Protein AF-A0A0D6L3A4-F1 (afdb_monomer_lite)

InterPro domains:
  IPR019137 Nck-associated protein 1 [PF09735] (1-160)
  IPR019137 Nck-associated protein 1 [PTHR12093] (1-159)

Structure (mmCIF, N/CA/C/O backbone):
data_AF-A0A0D6L3A4-F1
#
_entry.id   AF-A0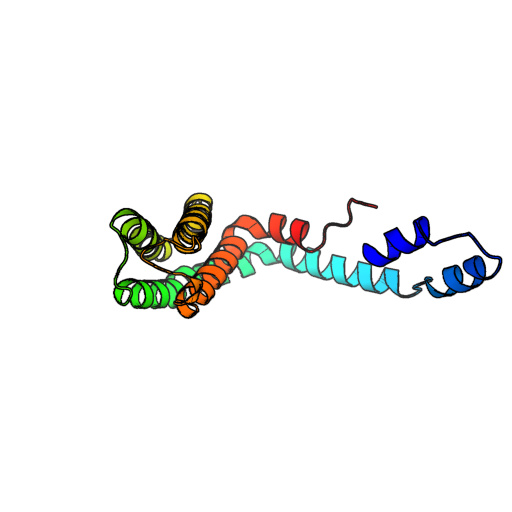A0D6L3A4-F1
#
loop_
_atom_site.group_PDB
_atom_site.id
_atom_site.type_symbol
_atom_site.label_atom_id
_atom_site.label_alt_id
_atom_site.label_comp_id
_atom_site.label_asym_id
_atom_site.label_entity_id
_atom_site.label_seq_id
_atom_site.pdbx_PDB_ins_code
_atom_site.Cartn_x
_atom_site.Cartn_y
_atom_site.Cartn_z
_atom_site.occupancy
_atom_site.B_iso_or_equiv
_atom_site.auth_seq_id
_atom_site.auth_comp_id
_atom_site.auth_asym_id
_atom_site.auth_atom_id
_atom_site.pdbx_PDB_model_num
ATOM 1 N N . VAL A 1 1 ? 15.846 6.895 -13.315 1.00 92.00 1 VAL A N 1
ATOM 2 C CA . VAL A 1 1 ? 15.317 6.933 -14.701 1.00 92.00 1 VAL A CA 1
ATOM 3 C C . VAL A 1 1 ? 14.643 8.263 -15.024 1.00 92.00 1 VAL A C 1
ATOM 5 O O . VAL A 1 1 ? 15.239 9.040 -15.751 1.00 92.00 1 VAL A O 1
ATOM 8 N N . LEU A 1 2 ? 13.479 8.583 -14.443 1.00 92.12 2 LEU A N 1
ATOM 9 C CA . LEU A 1 2 ? 12.706 9.795 -14.788 1.00 92.12 2 LEU A CA 1
ATOM 10 C C . LEU A 1 2 ? 13.501 11.104 -14.676 1.00 92.12 2 LEU A C 1
ATOM 12 O O . LEU A 1 2 ? 13.435 11.956 -15.558 1.00 92.12 2 LEU A O 1
ATOM 16 N N . TRP A 1 3 ? 14.295 11.244 -13.608 1.00 91.69 3 TRP A N 1
ATOM 17 C CA . TRP A 1 3 ? 15.191 12.388 -13.445 1.00 91.69 3 TRP A CA 1
ATOM 18 C C . TRP A 1 3 ? 16.151 12.513 -14.632 1.00 91.69 3 TRP A C 1
ATOM 20 O O . TRP A 1 3 ? 16.247 13.587 -15.209 1.00 91.69 3 TRP A O 1
ATOM 30 N N . LEU A 1 4 ? 16.807 11.423 -15.036 1.00 90.12 4 LEU A N 1
ATOM 31 C CA . LEU A 1 4 ? 17.776 11.436 -16.131 1.00 90.12 4 LEU A CA 1
ATOM 32 C C . LEU A 1 4 ? 17.117 11.856 -17.448 1.00 90.12 4 LEU A C 1
ATOM 34 O O . LEU A 1 4 ? 17.608 12.763 -18.107 1.00 90.12 4 LEU A O 1
ATOM 38 N N . LEU A 1 5 ? 15.965 11.261 -17.773 1.00 87.00 5 LEU A N 1
ATOM 39 C CA . LEU A 1 5 ? 15.209 11.577 -18.988 1.00 87.00 5 LEU A CA 1
ATOM 40 C C . LEU A 1 5 ? 14.850 13.064 -19.070 1.00 87.00 5 LEU A C 1
ATOM 42 O O . LEU A 1 5 ? 15.117 13.703 -20.082 1.00 87.00 5 LEU A O 1
ATOM 46 N N . ARG A 1 6 ? 14.325 13.636 -17.979 1.00 88.06 6 ARG A N 1
ATOM 47 C CA . ARG A 1 6 ? 13.983 15.064 -17.923 1.00 88.06 6 ARG A CA 1
A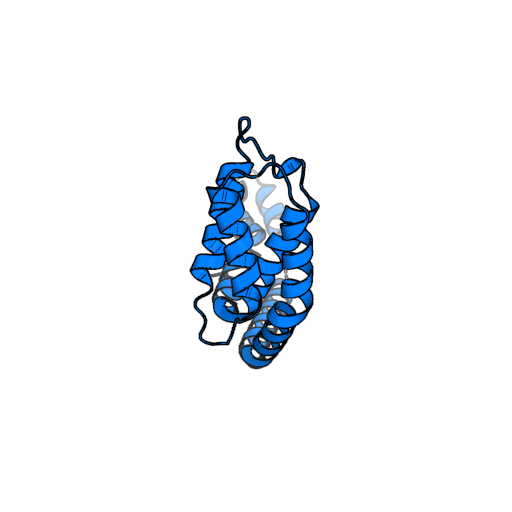TOM 48 C C . ARG A 1 6 ? 15.198 15.963 -18.151 1.00 88.06 6 ARG A C 1
ATOM 50 O O . ARG A 1 6 ? 15.084 16.995 -18.798 1.00 88.06 6 ARG A O 1
ATOM 57 N N . HIS A 1 7 ? 16.352 15.616 -17.587 1.00 85.88 7 HIS A N 1
ATOM 58 C CA . HIS A 1 7 ? 17.539 16.467 -17.701 1.00 85.88 7 HIS A CA 1
ATOM 59 C C . HIS A 1 7 ? 18.278 16.270 -19.021 1.00 85.88 7 HIS A C 1
ATOM 61 O O . HIS A 1 7 ? 18.969 17.189 -19.435 1.00 85.88 7 HIS A O 1
ATOM 67 N N . LEU A 1 8 ? 18.095 15.143 -19.713 1.00 82.81 8 LEU A N 1
ATOM 68 C CA . LEU A 1 8 ? 18.559 14.989 -21.092 1.00 82.81 8 LEU A CA 1
ATOM 69 C C . LEU A 1 8 ? 17.815 15.931 -22.053 1.00 82.81 8 LEU A C 1
ATOM 71 O O . LEU A 1 8 ? 18.431 16.443 -22.984 1.00 82.81 8 LEU A O 1
ATOM 75 N N . SER A 1 9 ? 16.519 16.187 -21.832 1.00 78.12 9 SER A N 1
ATOM 76 C CA . SER A 1 9 ? 15.719 17.073 -22.692 1.00 78.12 9 SER A CA 1
ATOM 77 C C . SER A 1 9 ? 15.800 18.555 -22.308 1.00 78.12 9 SER A C 1
ATOM 79 O O . SER A 1 9 ? 15.836 19.408 -23.189 1.00 78.12 9 SER A O 1
ATOM 81 N N . GLU A 1 10 ? 15.845 18.872 -21.011 1.00 80.62 10 GLU A N 1
ATOM 82 C CA . GLU A 1 10 ? 15.705 20.245 -20.491 1.00 80.62 10 GLU A CA 1
ATOM 83 C C . GLU A 1 10 ? 17.035 20.893 -20.050 1.00 80.62 10 GLU A C 1
ATOM 85 O O . GLU A 1 10 ? 17.031 21.920 -19.365 1.00 80.62 10 GLU A O 1
ATOM 90 N N . TRP A 1 11 ? 18.197 20.306 -20.372 1.00 73.62 11 TRP A N 1
ATOM 91 C CA . TRP A 1 11 ? 19.473 20.862 -19.903 1.00 73.62 11 TRP A CA 1
ATOM 92 C C . TRP A 1 11 ? 19.713 22.282 -20.450 1.00 73.62 11 TRP A C 1
ATOM 94 O O . TRP A 1 11 ? 19.551 22.507 -21.654 1.00 73.62 11 TRP A O 1
ATOM 104 N N . PRO A 1 12 ? 20.163 23.251 -19.625 1.00 71.62 12 PRO A N 1
ATOM 105 C CA . PRO A 1 12 ? 20.388 24.617 -20.086 1.00 71.62 12 PRO A CA 1
ATOM 106 C C . PRO A 1 12 ? 21.424 24.670 -21.219 1.00 71.62 12 PRO A C 1
ATOM 108 O O . PRO A 1 12 ? 22.615 24.437 -21.014 1.00 71.62 12 PRO A O 1
ATOM 111 N N . SER A 1 13 ? 20.982 25.032 -22.423 1.00 64.75 13 SER A N 1
ATOM 112 C CA . SER A 1 13 ? 21.802 25.083 -23.644 1.00 64.75 13 SER A CA 1
ATOM 113 C C . SER A 1 13 ? 22.562 26.406 -23.838 1.00 64.75 13 SER A C 1
ATOM 115 O O . SER A 1 13 ? 23.179 26.628 -24.878 1.00 64.75 13 SER A O 1
ATOM 117 N N . SER A 1 14 ? 22.575 27.296 -22.839 1.00 56.78 14 SER A N 1
ATOM 118 C CA . SER A 1 14 ? 23.013 28.696 -22.990 1.00 56.78 14 SER A CA 1
ATOM 119 C C . SER A 1 14 ? 24.526 28.919 -23.147 1.00 56.78 14 SER A C 1
ATOM 121 O O . SER A 1 14 ? 24.968 30.061 -23.265 1.00 56.78 14 SER A O 1
ATOM 123 N N . SER A 1 15 ? 25.359 27.875 -23.190 1.00 55.75 15 SER A N 1
ATOM 124 C CA . SER A 1 15 ? 26.799 28.040 -23.428 1.00 55.75 15 SER A CA 1
ATOM 125 C C . SER A 1 15 ? 27.400 26.890 -24.233 1.00 55.75 15 SER A C 1
ATOM 127 O O . SER A 1 15 ? 26.945 25.756 -24.152 1.00 55.75 15 SER A O 1
ATOM 129 N N . LYS A 1 16 ? 28.511 27.141 -24.941 1.00 56.38 16 LYS A N 1
ATOM 130 C CA . LYS A 1 16 ? 29.325 26.097 -25.604 1.00 56.38 16 LYS A CA 1
ATOM 131 C C . LYS A 1 16 ? 29.850 25.010 -24.640 1.00 56.38 16 LYS A C 1
ATOM 133 O O . LYS A 1 16 ? 30.354 23.994 -25.101 1.00 56.38 16 LYS A O 1
ATOM 138 N N . LYS A 1 17 ? 29.736 25.199 -23.315 1.00 55.56 17 LYS A N 1
ATOM 139 C CA . LYS A 1 17 ? 30.012 24.170 -22.293 1.00 55.56 17 LYS A CA 1
ATOM 140 C C . LYS A 1 17 ? 28.829 23.216 -22.057 1.00 55.56 17 LYS A C 1
ATOM 142 O O . LYS A 1 17 ? 29.026 22.171 -21.450 1.00 55.56 17 LYS A O 1
ATOM 147 N N . ALA A 1 18 ? 27.631 23.544 -22.545 1.00 55.25 18 ALA A N 1
ATOM 148 C CA . ALA A 1 18 ? 26.425 22.739 -22.365 1.00 55.25 18 ALA A CA 1
ATOM 149 C C . ALA A 1 18 ? 26.470 21.407 -23.132 1.00 55.25 18 ALA A C 1
ATOM 151 O O . ALA A 1 18 ? 25.995 20.407 -22.608 1.00 55.25 18 ALA A O 1
ATOM 152 N N . SER A 1 19 ? 27.100 21.349 -24.317 1.00 56.47 19 SER A N 1
ATOM 153 C CA . SER A 1 19 ? 27.222 20.077 -25.054 1.00 56.47 19 SER A CA 1
ATOM 154 C C . SER A 1 19 ? 28.122 19.076 -24.324 1.00 56.47 19 SER A C 1
ATOM 156 O O . SER A 1 19 ? 27.812 17.895 -24.284 1.00 56.47 19 SER A O 1
ATOM 158 N N . LYS A 1 20 ? 29.195 19.559 -23.679 1.00 58.66 20 LYS A N 1
ATOM 159 C CA . LYS A 1 20 ? 30.147 18.724 -22.934 1.00 58.66 20 LYS A CA 1
ATOM 160 C C . LYS A 1 20 ? 29.537 18.122 -21.662 1.00 58.66 20 LYS A C 1
ATOM 162 O O . LYS A 1 20 ? 29.899 17.018 -21.293 1.00 58.66 20 LYS A O 1
ATOM 167 N N . HIS A 1 21 ? 28.610 18.839 -21.021 1.00 60.16 21 HIS A N 1
ATOM 168 C CA . HIS A 1 21 ? 27.853 18.334 -19.869 1.00 60.16 21 HIS A CA 1
ATOM 169 C C . HIS A 1 21 ? 26.707 17.395 -20.268 1.00 60.16 21 HIS A C 1
ATOM 171 O O . HIS A 1 21 ? 26.345 16.526 -19.486 1.00 60.16 21 HIS A O 1
ATOM 177 N N . CYS A 1 22 ? 26.153 17.518 -21.478 1.00 61.62 22 CYS A N 1
ATOM 178 C CA . CYS A 1 22 ? 25.165 16.556 -21.974 1.00 61.62 22 CYS A CA 1
ATOM 179 C C . CYS A 1 22 ? 25.796 15.166 -22.189 1.00 61.62 22 CYS A C 1
ATOM 181 O O . CYS A 1 22 ? 25.190 14.155 -21.843 1.00 61.62 22 CYS A O 1
ATOM 183 N N . ASP A 1 23 ? 27.056 15.116 -22.639 1.00 67.25 23 ASP A N 1
ATOM 184 C CA . ASP A 1 23 ? 27.830 13.868 -22.727 1.00 67.25 23 ASP A CA 1
ATOM 185 C C . ASP A 1 23 ? 28.069 13.212 -21.347 1.00 67.25 23 ASP A C 1
ATOM 187 O O . ASP A 1 23 ? 28.205 11.992 -21.261 1.00 67.25 23 ASP A O 1
ATOM 191 N N . GLU A 1 24 ? 28.079 13.990 -20.255 1.00 73.50 24 GLU A N 1
ATOM 192 C CA . GLU A 1 24 ? 28.184 13.472 -18.878 1.00 73.50 24 GLU A CA 1
ATOM 193 C C . GLU A 1 24 ? 26.876 12.843 -18.372 1.00 73.50 24 GLU A C 1
ATOM 195 O O . GLU A 1 24 ? 26.898 12.056 -17.428 1.00 73.50 24 GLU A O 1
ATOM 200 N N . LEU A 1 25 ? 25.739 13.155 -19.002 1.00 81.44 25 LEU A N 1
ATOM 201 C CA . LEU A 1 25 ? 24.433 12.566 -18.688 1.00 81.44 25 LEU A CA 1
ATOM 202 C C . LEU A 1 25 ? 24.181 11.257 -19.457 1.00 81.44 25 LEU A C 1
ATOM 204 O O . LEU A 1 25 ? 23.095 10.685 -19.377 1.00 81.44 25 LEU A O 1
ATOM 208 N N . VAL A 1 26 ? 25.165 10.752 -20.204 1.00 85.81 26 VAL A N 1
ATOM 209 C CA . VAL A 1 26 ? 25.040 9.475 -20.913 1.00 85.81 26 VAL A CA 1
ATOM 210 C C . VAL A 1 26 ? 25.247 8.314 -19.942 1.00 85.81 26 VAL A C 1
ATOM 212 O O . VAL A 1 26 ? 26.371 7.994 -19.557 1.00 85.81 26 VAL A O 1
ATOM 215 N N . ASP A 1 27 ? 24.160 7.621 -19.612 1.00 90.19 27 ASP A N 1
ATOM 216 C CA . ASP A 1 27 ? 24.202 6.376 -18.846 1.00 90.19 27 ASP A CA 1
ATOM 217 C C . ASP A 1 27 ? 24.166 5.158 -19.783 1.00 90.19 27 ASP A C 1
ATOM 219 O O . ASP A 1 27 ? 23.124 4.779 -20.322 1.00 90.19 27 ASP A O 1
ATOM 223 N N . ARG A 1 28 ? 25.330 4.526 -19.977 1.00 92.88 28 ARG A N 1
ATOM 224 C CA . ARG A 1 28 ? 25.468 3.317 -20.810 1.00 92.88 28 ARG A CA 1
ATOM 225 C C . ARG A 1 28 ? 24.906 2.055 -20.147 1.00 92.88 28 ARG A C 1
ATOM 227 O O . ARG A 1 28 ? 24.706 1.066 -20.846 1.00 92.88 28 ARG A O 1
ATOM 234 N N . GLN A 1 29 ? 24.674 2.076 -18.835 1.00 95.62 29 GLN A N 1
ATOM 235 C CA . GLN A 1 29 ? 24.134 0.954 -18.061 1.00 95.62 29 GLN A CA 1
ATOM 236 C C . GLN A 1 29 ? 22.628 1.089 -17.804 1.00 95.62 29 GLN A C 1
ATOM 238 O O . GLN A 1 29 ? 22.013 0.176 -17.256 1.00 95.62 29 GLN A O 1
ATOM 243 N N . LEU A 1 30 ? 21.996 2.173 -18.265 1.00 94.25 30 LEU A N 1
ATOM 244 C CA . LEU A 1 30 ? 20.548 2.347 -18.183 1.00 94.25 30 LEU A CA 1
ATOM 245 C C . LEU A 1 30 ? 19.752 1.134 -18.715 1.00 94.25 30 LEU A C 1
ATOM 247 O O . LEU A 1 30 ? 18.793 0.748 -18.046 1.00 94.25 30 LEU A O 1
ATOM 251 N N . PRO A 1 31 ? 20.124 0.476 -19.837 1.00 95.62 31 PRO A N 1
ATOM 252 C CA . PRO A 1 31 ? 19.426 -0.732 -20.283 1.00 95.62 31 PRO A CA 1
ATOM 253 C C . PRO A 1 31 ? 19.451 -1.872 -19.256 1.00 95.62 31 PRO A C 1
ATOM 255 O O . PRO A 1 31 ? 18.450 -2.561 -19.090 1.00 95.62 31 PRO A O 1
ATOM 258 N N . GLU A 1 32 ? 20.563 -2.051 -18.539 1.00 97.88 32 GLU A N 1
ATOM 259 C CA . GLU A 1 32 ? 20.703 -3.073 -17.496 1.00 97.88 32 GLU A CA 1
ATOM 260 C C . GLU A 1 32 ? 19.817 -2.754 -16.282 1.00 97.88 32 GLU A C 1
ATOM 262 O O . GLU A 1 32 ? 19.119 -3.629 -15.770 1.00 97.88 32 GLU A O 1
ATOM 267 N N . LEU A 1 33 ? 19.758 -1.483 -15.869 1.00 97.06 33 LEU A N 1
ATOM 268 C CA . LEU A 1 33 ? 18.838 -1.041 -14.818 1.00 97.06 33 LEU A CA 1
ATOM 269 C C . LEU A 1 33 ? 17.375 -1.316 -15.198 1.00 97.06 33 LEU A C 1
ATOM 271 O O . LEU A 1 33 ? 16.619 -1.865 -14.397 1.00 97.06 33 LEU A O 1
ATOM 275 N N . LEU A 1 34 ? 16.977 -0.946 -16.419 1.00 97.06 34 LEU A N 1
ATOM 276 C CA . LEU A 1 34 ? 15.616 -1.165 -16.916 1.00 97.06 34 LEU A CA 1
ATOM 277 C C . LEU A 1 34 ? 15.281 -2.655 -17.022 1.00 97.06 34 LEU A C 1
ATOM 279 O O . LEU A 1 34 ? 14.164 -3.052 -16.689 1.00 97.06 34 LEU A O 1
ATOM 283 N N . TYR A 1 35 ? 16.251 -3.478 -17.426 1.00 97.69 35 TYR A N 1
ATOM 284 C CA . TYR A 1 35 ? 16.113 -4.929 -17.446 1.00 97.69 35 TYR A CA 1
ATOM 285 C C . TYR A 1 35 ? 15.789 -5.475 -16.050 1.00 97.69 35 TYR A C 1
ATOM 287 O O . TYR A 1 35 ? 14.773 -6.144 -15.884 1.00 97.69 35 TYR A O 1
ATOM 295 N N . TYR A 1 36 ? 16.567 -5.128 -15.020 1.00 98.44 36 TYR A N 1
ATOM 296 C CA . TYR A 1 36 ? 16.290 -5.615 -13.664 1.00 98.44 36 TYR A CA 1
ATOM 297 C C . TYR A 1 36 ? 14.995 -5.052 -13.067 1.00 98.44 36 TYR A C 1
ATOM 299 O O . TYR A 1 36 ? 14.310 -5.758 -12.328 1.00 98.44 36 TYR A O 1
ATOM 307 N N . MET A 1 37 ? 14.608 -3.818 -13.407 1.00 97.94 37 MET A N 1
ATOM 308 C CA . MET A 1 37 ? 13.283 -3.300 -13.048 1.00 97.94 37 MET A CA 1
ATOM 309 C C . MET A 1 37 ? 12.167 -4.158 -13.657 1.00 97.94 37 MET A C 1
ATOM 311 O O . MET A 1 37 ? 11.198 -4.482 -12.970 1.00 97.94 37 MET A O 1
ATOM 315 N N . LEU A 1 38 ? 12.301 -4.552 -14.926 1.00 97.56 38 LEU A N 1
ATOM 316 C CA . LEU A 1 38 ? 11.334 -5.415 -15.598 1.00 97.56 38 LEU A CA 1
ATOM 317 C C . LEU A 1 38 ? 11.306 -6.822 -14.990 1.00 97.56 38 LEU A C 1
ATOM 319 O O . LEU A 1 38 ? 10.220 -7.335 -14.736 1.00 97.56 38 LEU A O 1
ATOM 323 N N . GLU A 1 39 ? 12.465 -7.414 -14.702 1.00 98.50 39 GLU A N 1
ATOM 324 C CA . GLU A 1 39 ? 12.564 -8.716 -14.030 1.00 98.50 39 GLU A CA 1
ATOM 325 C C . GLU A 1 39 ? 11.857 -8.695 -12.668 1.00 98.50 39 GLU A C 1
ATOM 327 O O . GLU A 1 39 ? 11.056 -9.579 -12.367 1.00 98.50 39 GLU A O 1
ATOM 332 N N . LEU A 1 40 ? 12.065 -7.648 -11.859 1.00 98.44 40 LEU A N 1
ATOM 333 C CA . LEU A 1 40 ? 11.368 -7.490 -10.579 1.00 98.44 40 LEU A CA 1
ATOM 334 C C . LEU A 1 40 ? 9.848 -7.392 -10.761 1.00 98.44 40 LEU A C 1
ATOM 336 O O . LEU A 1 40 ? 9.105 -8.056 -10.036 1.00 98.44 40 LEU A O 1
ATOM 340 N N . ARG A 1 41 ? 9.374 -6.622 -11.750 1.00 98.44 41 ARG A N 1
ATOM 341 C CA . ARG A 1 41 ? 7.940 -6.547 -12.082 1.00 98.44 41 ARG A CA 1
ATOM 342 C C . ARG A 1 41 ? 7.390 -7.922 -12.465 1.00 98.44 41 ARG A C 1
ATOM 344 O O . ARG A 1 41 ? 6.353 -8.326 -11.947 1.00 98.44 41 ARG A O 1
ATOM 351 N N . GLN A 1 42 ? 8.098 -8.657 -13.323 1.00 98.44 42 GLN A N 1
ATOM 352 C CA . GLN A 1 42 ? 7.696 -9.998 -13.751 1.00 98.44 42 GLN A CA 1
ATOM 353 C C . GLN A 1 42 ? 7.640 -10.981 -12.582 1.00 98.44 42 GLN A C 1
ATOM 355 O O . GLN A 1 42 ? 6.712 -11.783 -12.514 1.00 98.44 42 GLN A O 1
ATOM 360 N N . LEU A 1 43 ? 8.592 -10.917 -11.647 1.00 98.62 43 LEU A N 1
ATOM 361 C CA . LEU A 1 43 ? 8.584 -11.756 -10.449 1.00 98.62 43 LEU A CA 1
ATOM 362 C C . LEU A 1 43 ? 7.361 -11.4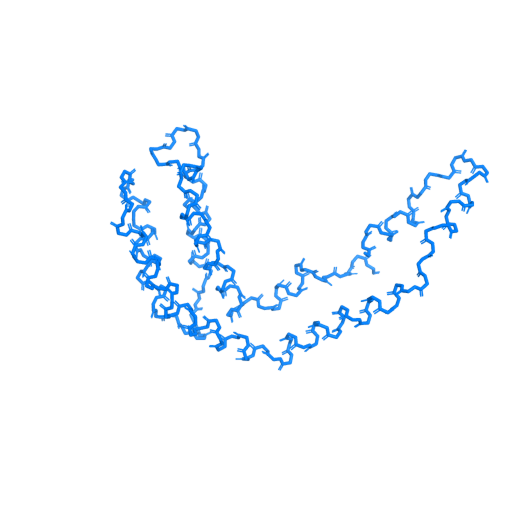76 -9.571 1.00 98.62 43 LEU A C 1
ATOM 364 O O . LEU A 1 43 ? 6.703 -12.423 -9.145 1.00 98.62 43 LEU A O 1
ATOM 368 N N . VAL A 1 44 ? 7.024 -10.205 -9.337 1.00 98.44 44 VAL A N 1
ATOM 369 C CA . VAL A 1 44 ? 5.835 -9.835 -8.552 1.00 98.44 44 VAL A CA 1
ATOM 370 C C . VAL A 1 44 ? 4.561 -10.334 -9.232 1.00 98.44 44 VAL A C 1
ATOM 372 O O . VAL A 1 44 ? 3.768 -11.010 -8.587 1.00 98.44 44 VAL A O 1
ATOM 375 N N . THR A 1 45 ? 4.392 -10.095 -10.536 1.00 98.25 45 THR A N 1
ATOM 376 C CA . THR A 1 45 ? 3.211 -10.571 -11.276 1.00 98.25 45 THR A CA 1
ATOM 377 C C . THR A 1 45 ? 3.128 -12.099 -11.304 1.00 98.25 45 THR A C 1
ATOM 379 O O . THR A 1 45 ? 2.063 -12.667 -11.092 1.00 98.25 45 THR A O 1
ATOM 382 N N . LYS A 1 46 ? 4.248 -12.793 -11.535 1.00 98.62 46 LYS A N 1
ATOM 383 C CA . LYS A 1 46 ? 4.289 -14.262 -11.611 1.00 98.62 46 LYS A CA 1
ATOM 384 C C . LYS A 1 46 ? 3.992 -14.931 -10.269 1.00 98.62 46 LYS A C 1
ATOM 386 O O . LYS A 1 46 ? 3.440 -16.029 -10.247 1.00 98.62 46 LYS A O 1
ATOM 391 N N . TYR A 1 47 ? 4.400 -14.309 -9.167 1.00 98.62 47 TYR A N 1
ATOM 392 C CA . TYR A 1 47 ? 4.264 -14.858 -7.819 1.00 98.62 47 TYR A CA 1
ATOM 393 C C . TYR A 1 47 ? 3.259 -14.078 -6.961 1.00 98.62 47 TYR A C 1
ATOM 395 O O . TYR A 1 47 ? 3.336 -14.133 -5.730 1.00 98.62 47 TYR A O 1
ATOM 403 N N . SER A 1 48 ? 2.288 -13.409 -7.588 1.00 98.25 48 SER A N 1
ATOM 404 C CA . SER A 1 48 ? 1.284 -12.590 -6.902 1.00 98.25 48 SER A CA 1
ATOM 405 C C . SER A 1 48 ? 0.519 -13.377 -5.837 1.00 98.25 48 SER A C 1
ATOM 407 O O . SER A 1 48 ? 0.355 -12.909 -4.711 1.00 98.25 48 SER A O 1
ATOM 409 N N . ASP A 1 49 ? 0.151 -14.624 -6.138 1.00 98.25 49 ASP A N 1
ATOM 410 C CA . ASP A 1 49 ? -0.551 -15.522 -5.213 1.00 98.25 49 ASP A CA 1
ATOM 411 C C . ASP A 1 49 ? 0.318 -15.948 -4.022 1.00 98.25 49 ASP A C 1
ATOM 413 O O . ASP A 1 49 ? -0.180 -16.310 -2.954 1.00 98.25 49 ASP A O 1
ATOM 417 N N . VAL A 1 50 ? 1.644 -15.969 -4.183 1.00 98.56 50 VAL A N 1
ATOM 418 C CA . VAL A 1 50 ? 2.569 -16.255 -3.077 1.00 98.56 50 VAL A CA 1
ATOM 419 C C . VAL A 1 50 ? 2.600 -15.064 -2.126 1.00 98.56 50 VAL A C 1
ATOM 421 O O . VAL A 1 50 ? 2.441 -15.249 -0.918 1.00 98.56 50 VAL A O 1
ATOM 424 N N . ILE A 1 51 ? 2.735 -13.856 -2.680 1.00 98.56 51 ILE A N 1
ATOM 425 C CA . ILE A 1 51 ? 2.718 -12.593 -1.936 1.00 98.56 51 ILE A CA 1
ATOM 426 C C . ILE A 1 51 ? 1.378 -12.439 -1.207 1.00 98.56 51 ILE A C 1
ATOM 428 O O . ILE A 1 51 ? 1.353 -12.265 0.011 1.00 98.56 51 ILE A O 1
ATOM 432 N N . GLN A 1 52 ? 0.264 -12.612 -1.919 1.00 98.44 52 GLN A N 1
ATOM 433 C CA . GLN A 1 52 ? -1.078 -12.485 -1.359 1.00 98.44 52 GLN A CA 1
ATOM 434 C C . GLN A 1 52 ? -1.299 -13.467 -0.202 1.00 98.44 52 GLN A C 1
ATOM 436 O O . GLN A 1 52 ? -1.717 -13.062 0.881 1.00 98.44 52 GLN A O 1
ATOM 441 N N . ARG A 1 53 ? -0.975 -14.757 -0.379 1.00 98.44 53 ARG A N 1
ATOM 442 C CA . ARG A 1 53 ? -1.138 -15.765 0.687 1.00 98.44 53 ARG A CA 1
ATOM 443 C C . ARG A 1 53 ? -0.267 -15.484 1.906 1.00 98.44 53 ARG A C 1
ATOM 445 O O . ARG A 1 53 ? -0.683 -15.795 3.022 1.00 98.44 53 ARG A O 1
ATOM 452 N N . TYR A 1 54 ? 0.932 -14.941 1.706 1.00 98.62 54 TYR A N 1
ATOM 453 C CA . TYR A 1 54 ? 1.791 -14.529 2.809 1.00 98.62 54 TYR A CA 1
ATOM 454 C C . TYR A 1 54 ? 1.135 -13.401 3.611 1.00 98.62 54 TYR A C 1
ATOM 456 O O . TYR A 1 54 ? 0.949 -13.546 4.820 1.00 98.62 54 TYR A O 1
ATOM 464 N N . TYR A 1 55 ? 0.709 -12.326 2.945 1.00 98.62 55 TYR A N 1
ATOM 465 C CA . TYR A 1 55 ? 0.117 -11.178 3.630 1.00 98.62 55 TYR A CA 1
ATOM 466 C C . TYR A 1 55 ? -1.264 -11.470 4.218 1.00 98.62 55 TYR A C 1
ATOM 468 O O . TYR A 1 55 ? -1.539 -11.002 5.314 1.00 98.62 55 TYR A O 1
ATOM 476 N N . LEU A 1 56 ? -2.082 -12.335 3.609 1.00 98.38 56 LEU A N 1
ATOM 477 C CA . LEU A 1 56 ? -3.325 -12.818 4.228 1.00 98.38 56 LEU A CA 1
ATOM 478 C C . LEU A 1 56 ? -3.070 -13.491 5.585 1.00 98.38 56 LEU A C 1
ATOM 480 O O . LEU A 1 56 ? -3.774 -13.229 6.558 1.00 98.38 56 LEU A O 1
ATOM 484 N N . LYS A 1 57 ? -2.043 -14.347 5.672 1.00 98.00 57 LYS A N 1
ATOM 485 C CA . LYS A 1 57 ? -1.660 -14.995 6.938 1.00 98.00 57 LYS A CA 1
ATOM 486 C C . LYS A 1 57 ? -1.089 -13.998 7.939 1.00 98.00 57 LYS A C 1
ATOM 488 O O . LYS A 1 57 ? -1.379 -14.102 9.127 1.00 98.00 57 LYS A O 1
ATOM 493 N N . TYR A 1 58 ? -0.277 -13.059 7.461 1.00 98.38 58 TYR A N 1
ATOM 494 C CA . TYR A 1 58 ? 0.335 -12.038 8.304 1.00 98.38 58 TYR A CA 1
ATOM 495 C C . TYR A 1 58 ? -0.736 -11.151 8.949 1.00 98.38 58 TYR A C 1
ATOM 497 O O . TYR A 1 58 ? -0.747 -10.980 10.168 1.00 98.38 58 TYR A O 1
ATOM 505 N N . VAL A 1 59 ? -1.676 -10.677 8.131 1.00 98.19 59 VAL A N 1
ATOM 506 C CA . VAL A 1 59 ? -2.744 -9.760 8.524 1.00 98.19 59 VAL A CA 1
ATOM 507 C C . VAL A 1 59 ? -3.709 -10.418 9.512 1.00 98.19 59 VAL A C 1
ATOM 509 O O . VAL A 1 59 ? -3.908 -9.903 10.610 1.00 98.19 59 VAL A O 1
ATOM 512 N N . ASN A 1 60 ? -4.234 -11.603 9.180 1.00 97.50 60 ASN A N 1
ATOM 513 C CA . ASN A 1 60 ? -5.167 -12.322 10.059 1.00 97.50 60 ASN A CA 1
ATOM 514 C C . ASN A 1 60 ? -4.509 -12.848 11.346 1.00 97.50 60 ASN A C 1
ATOM 516 O O . ASN A 1 60 ? -5.198 -13.133 12.324 1.00 97.50 60 ASN A O 1
ATOM 520 N N . GLY A 1 61 ? -3.187 -13.020 11.335 1.00 97.38 61 GLY A N 1
ATOM 521 C CA . GLY A 1 61 ? -2.411 -13.467 12.482 1.00 97.38 61 GLY A CA 1
ATOM 522 C C . GLY A 1 61 ? -1.845 -12.293 13.273 1.00 97.38 61 GLY A C 1
ATOM 523 O O . GLY A 1 61 ? -2.479 -11.766 14.187 1.00 97.38 61 GLY A O 1
ATOM 524 N N . TYR A 1 62 ? -0.610 -11.921 12.945 1.00 97.81 62 TYR A N 1
ATOM 525 C CA . TYR A 1 62 ? 0.174 -10.969 13.724 1.00 97.81 62 TYR A CA 1
ATOM 526 C C . TYR A 1 62 ? -0.461 -9.577 13.765 1.00 97.81 62 TYR A C 1
ATOM 528 O O . TYR A 1 62 ? -0.625 -9.025 14.856 1.00 97.81 62 TYR A O 1
ATOM 536 N N . ASP A 1 63 ? -0.848 -9.019 12.613 1.00 98.25 63 ASP A N 1
ATOM 537 C CA . ASP A 1 63 ? -1.355 -7.642 12.575 1.00 98.25 63 ASP A CA 1
ATOM 538 C C . ASP A 1 63 ? -2.673 -7.524 13.331 1.00 98.25 63 ASP A C 1
ATOM 540 O O . ASP A 1 63 ? -2.863 -6.565 14.077 1.00 98.25 63 ASP A O 1
ATOM 544 N N . ALA A 1 64 ? -3.565 -8.509 13.207 1.00 97.81 64 ALA A N 1
ATOM 545 C CA . ALA A 1 64 ? -4.828 -8.522 13.932 1.00 97.81 64 ALA A CA 1
ATOM 546 C C . ALA A 1 64 ? -4.634 -8.505 15.455 1.00 97.81 64 ALA A C 1
ATOM 548 O O . ALA A 1 64 ? -5.315 -7.752 16.155 1.00 97.81 64 ALA A O 1
ATOM 549 N N . ILE A 1 65 ? -3.691 -9.297 15.976 1.00 97.69 65 ILE A N 1
ATOM 550 C CA . ILE A 1 65 ? -3.382 -9.334 17.412 1.00 97.69 65 ILE A CA 1
ATOM 551 C C . ILE A 1 65 ? -2.793 -7.994 17.858 1.00 97.69 65 ILE A C 1
ATOM 553 O O . ILE A 1 65 ? -3.329 -7.357 18.765 1.00 97.69 65 ILE A O 1
ATOM 557 N N . MET A 1 66 ? -1.741 -7.530 17.180 1.00 97.31 66 MET A N 1
ATOM 558 C CA . MET A 1 66 ? -1.046 -6.289 17.536 1.00 97.31 66 MET A CA 1
ATOM 559 C C . MET A 1 66 ? -1.956 -5.065 17.440 1.00 97.31 66 MET A C 1
ATOM 561 O O . MET A 1 66 ? -1.903 -4.185 18.298 1.00 97.31 66 MET A O 1
ATOM 565 N N . THR A 1 67 ? -2.806 -5.003 16.415 1.00 97.44 67 THR A N 1
ATOM 566 C CA . THR A 1 67 ? -3.750 -3.897 16.216 1.00 97.44 67 THR A CA 1
ATOM 567 C C . THR A 1 67 ? -4.789 -3.875 17.323 1.00 97.44 67 THR A C 1
ATOM 569 O O . THR A 1 67 ? -5.032 -2.821 17.900 1.00 97.44 67 THR A O 1
ATOM 572 N N . ARG A 1 68 ? -5.360 -5.031 17.681 1.00 96.75 68 ARG A N 1
ATOM 573 C CA . ARG A 1 68 ? -6.345 -5.121 18.764 1.00 96.75 68 ARG A CA 1
ATOM 574 C C . ARG A 1 68 ? -5.754 -4.704 20.107 1.00 96.75 68 ARG A C 1
ATOM 576 O O . ARG A 1 68 ? -6.368 -3.913 20.816 1.00 96.75 68 ARG A O 1
ATOM 583 N N . GLU A 1 69 ? -4.561 -5.195 20.437 1.00 96.25 69 GLU A N 1
ATOM 584 C CA . GLU A 1 69 ? -3.856 -4.802 21.662 1.00 96.25 69 GLU A CA 1
ATOM 585 C C . GLU A 1 69 ? -3.547 -3.305 21.682 1.00 96.25 69 GLU A C 1
ATOM 587 O O . GLU A 1 69 ? -3.711 -2.645 22.705 1.00 96.25 69 GLU A O 1
ATOM 592 N N . LEU A 1 70 ? -3.111 -2.747 20.554 1.00 95.88 70 LEU A N 1
ATOM 593 C CA . LEU A 1 70 ? -2.798 -1.330 20.459 1.00 95.88 70 LEU A CA 1
ATOM 594 C C . LEU A 1 70 ? -4.046 -0.464 20.631 1.00 95.88 70 LEU A C 1
ATOM 596 O O . LEU A 1 70 ? -4.008 0.475 21.420 1.00 95.88 70 LEU A O 1
ATOM 600 N N . VAL A 1 71 ? -5.136 -0.793 19.933 1.00 95.12 71 VAL A N 1
ATOM 601 C CA . VAL A 1 71 ? -6.402 -0.048 19.987 1.00 95.12 71 VAL A CA 1
ATOM 602 C C . VAL A 1 71 ? -7.012 -0.096 21.384 1.00 95.12 71 VAL A C 1
ATOM 604 O O . VAL A 1 71 ? -7.426 0.941 21.889 1.00 95.12 71 VAL A O 1
ATOM 607 N N . ALA A 1 72 ? -6.979 -1.251 22.055 1.00 94.00 72 ALA A N 1
ATOM 608 C CA . ALA A 1 72 ? -7.490 -1.395 23.419 1.00 94.00 72 ALA A CA 1
ATOM 609 C C . ALA A 1 72 ? -6.749 -0.531 24.460 1.00 94.00 72 ALA A C 1
ATOM 611 O O . ALA A 1 72 ? -7.299 -0.244 25.519 1.00 94.00 72 ALA A O 1
ATOM 612 N N . ASN A 1 73 ? -5.508 -0.127 24.175 1.00 93.69 73 ASN A N 1
ATOM 613 C CA . ASN A 1 73 ? -4.693 0.700 25.068 1.00 93.69 73 ASN A CA 1
ATOM 614 C C . ASN A 1 73 ? -4.757 2.203 24.742 1.00 93.69 73 ASN A C 1
ATOM 616 O O . ASN A 1 73 ? -4.103 3.000 25.420 1.00 93.69 73 ASN A O 1
ATOM 620 N N . ILE A 1 74 ? -5.492 2.606 23.700 1.00 93.44 74 ILE A N 1
ATOM 621 C CA . ILE A 1 74 ? -5.658 4.018 23.360 1.00 93.44 74 ILE A CA 1
ATOM 622 C C . ILE A 1 74 ? -6.792 4.612 24.193 1.00 93.44 74 ILE A C 1
ATOM 624 O O . ILE A 1 74 ? -7.915 4.119 24.179 1.00 93.44 74 ILE A O 1
ATOM 628 N N . ASN A 1 75 ? -6.492 5.724 24.859 1.00 88.00 75 ASN A N 1
ATOM 629 C CA . ASN A 1 75 ? -7.461 6.540 25.581 1.00 88.00 75 ASN A CA 1
ATOM 630 C C . ASN A 1 75 ? -7.680 7.875 24.849 1.00 88.00 75 ASN A C 1
ATOM 632 O O . ASN A 1 75 ? -6.968 8.195 23.894 1.00 88.00 75 ASN A O 1
ATOM 636 N N . ASP A 1 76 ? -8.646 8.666 25.316 1.00 88.69 76 ASP A N 1
ATOM 637 C CA . ASP A 1 76 ? -8.907 10.040 24.853 1.00 88.69 76 ASP A CA 1
ATOM 638 C C . ASP A 1 76 ? -9.350 10.169 23.381 1.00 88.69 76 ASP A C 1
ATOM 640 O O . ASP A 1 76 ? -9.226 11.233 22.768 1.00 88.69 76 ASP A O 1
ATOM 644 N N . LEU A 1 77 ? -9.899 9.097 22.807 1.00 93.12 77 LEU A N 1
ATOM 645 C CA . LEU A 1 77 ? -10.612 9.164 21.532 1.00 93.12 77 LEU A CA 1
ATOM 646 C C . LEU A 1 77 ? -12.048 9.643 21.750 1.00 93.12 77 LEU A C 1
ATOM 648 O O . LEU A 1 77 ? -12.699 9.289 22.733 1.00 93.12 77 LEU A O 1
ATOM 652 N N . ASN A 1 78 ? -12.552 10.431 20.802 1.00 92.94 78 ASN A N 1
ATOM 653 C CA . ASN A 1 78 ? -13.992 10.640 20.680 1.00 92.94 78 ASN A CA 1
ATOM 654 C C . ASN A 1 78 ? -14.663 9.361 20.138 1.00 92.94 78 ASN A C 1
ATOM 656 O O . ASN A 1 78 ? -13.989 8.443 19.669 1.00 92.94 78 ASN A O 1
ATOM 660 N N . GLU A 1 79 ? -15.993 9.315 20.200 1.00 93.94 79 GLU A N 1
ATOM 661 C CA . GLU A 1 79 ? -16.786 8.149 19.794 1.00 93.94 79 GLU A CA 1
ATOM 662 C C . GLU A 1 79 ? -16.537 7.744 18.333 1.00 93.94 79 GLU A C 1
ATOM 664 O O . GLU A 1 79 ? -16.269 6.575 18.060 1.00 93.94 79 GLU A O 1
ATOM 669 N N . ASP A 1 80 ? -16.526 8.710 17.409 1.00 93.88 80 ASP A N 1
ATOM 670 C CA . ASP A 1 80 ? -16.338 8.450 15.977 1.00 93.88 80 ASP A CA 1
ATOM 671 C C . ASP A 1 80 ? -14.956 7.854 15.659 1.00 93.88 80 ASP A C 1
ATOM 673 O O . ASP A 1 80 ? -14.825 6.951 14.832 1.00 93.88 80 ASP A O 1
ATOM 677 N N . ASP A 1 81 ? -13.903 8.371 16.289 1.00 95.00 81 ASP A N 1
ATOM 678 C CA . ASP A 1 81 ? -12.531 7.927 16.057 1.00 95.00 81 ASP A CA 1
ATOM 679 C C . ASP A 1 81 ? -12.254 6.586 16.755 1.00 95.00 81 ASP A C 1
ATOM 681 O O . ASP A 1 81 ? -11.522 5.748 16.219 1.00 95.00 81 ASP A O 1
ATOM 685 N N . ALA A 1 82 ? -12.879 6.347 17.913 1.00 95.62 82 ALA A N 1
ATOM 686 C CA . ALA A 1 82 ? -12.864 5.049 18.581 1.00 95.62 82 ALA A CA 1
ATOM 687 C C . ALA A 1 82 ? -13.587 3.979 17.751 1.00 95.62 82 ALA A C 1
ATOM 689 O O .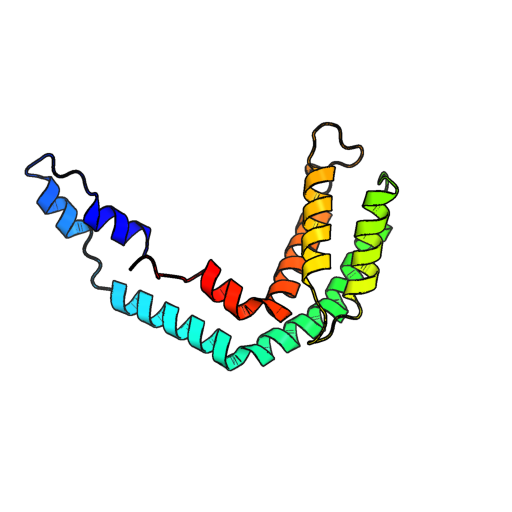 ALA A 1 82 ? -13.079 2.858 17.643 1.00 95.62 82 ALA A O 1
ATOM 690 N N . ALA A 1 83 ? -14.716 4.326 17.123 1.00 96.38 83 ALA A N 1
ATOM 691 C CA . ALA A 1 83 ? -15.443 3.431 16.228 1.00 96.38 83 ALA A CA 1
ATOM 692 C C . ALA A 1 83 ? -14.572 3.020 15.034 1.00 96.38 83 ALA A C 1
ATOM 694 O O . ALA A 1 83 ? -14.376 1.828 14.818 1.00 96.38 83 ALA A O 1
ATOM 695 N N . ILE A 1 84 ? -13.928 3.978 14.349 1.00 96.75 84 ILE A N 1
ATOM 696 C CA . ILE A 1 84 ? -13.031 3.687 13.213 1.00 96.75 84 ILE A CA 1
ATOM 697 C C . ILE A 1 84 ? -11.940 2.673 13.587 1.00 96.75 84 ILE A C 1
ATOM 699 O O . ILE A 1 84 ? -11.711 1.704 12.860 1.00 96.75 84 ILE A O 1
ATOM 703 N N . LEU A 1 85 ? -11.240 2.887 14.705 1.00 96.62 85 LEU A N 1
ATOM 704 C CA . LEU A 1 85 ? -10.156 1.987 15.106 1.00 96.62 85 LEU A CA 1
ATOM 705 C C . LEU A 1 85 ? -10.668 0.619 15.568 1.00 96.62 85 LEU A C 1
ATOM 707 O O . LEU A 1 85 ? -10.027 -0.396 15.288 1.00 96.62 85 LEU A O 1
ATOM 711 N N . SER A 1 86 ? -11.810 0.580 16.255 1.00 95.88 86 SER A N 1
ATOM 712 C CA . SER A 1 86 ? -12.414 -0.670 16.727 1.00 95.88 86 SER A CA 1
ATOM 713 C C . SER A 1 86 ? -12.940 -1.513 15.565 1.00 95.88 86 SER A C 1
ATOM 715 O O . SER A 1 86 ? -12.699 -2.721 15.528 1.00 95.88 86 SER A O 1
ATOM 717 N N . ASP A 1 87 ? -13.578 -0.879 14.580 1.00 96.44 87 ASP A N 1
ATOM 718 C CA . ASP A 1 87 ? -14.066 -1.522 13.357 1.00 96.44 87 ASP A CA 1
ATOM 719 C C . ASP A 1 87 ? -12.910 -2.039 12.500 1.00 96.44 87 ASP A C 1
ATOM 721 O O . ASP A 1 87 ? -12.965 -3.149 11.963 1.00 96.44 87 ASP A O 1
ATOM 725 N N . PHE A 1 88 ? -11.812 -1.285 12.422 1.00 97.12 88 PHE A N 1
ATOM 726 C CA . PHE A 1 88 ? -10.600 -1.759 11.764 1.00 97.12 88 PHE A CA 1
ATOM 727 C C . PHE A 1 88 ? -10.024 -2.990 12.487 1.00 97.12 88 PHE A C 1
ATOM 729 O O . PHE A 1 88 ? -9.727 -4.002 11.849 1.00 97.12 88 PHE A O 1
ATOM 736 N N . ALA A 1 89 ? -9.885 -2.929 13.817 1.00 96.31 89 ALA A N 1
ATOM 737 C CA . ALA A 1 89 ? -9.323 -4.008 14.633 1.00 96.31 89 ALA A CA 1
ATOM 738 C C . ALA A 1 89 ? -10.188 -5.282 14.650 1.00 96.31 89 ALA A C 1
ATOM 740 O O . ALA A 1 89 ? -9.658 -6.385 14.826 1.00 96.31 89 ALA A O 1
ATOM 741 N N . SER A 1 90 ? -11.505 -5.158 14.470 1.00 94.81 90 SER A N 1
ATOM 742 C CA . SER A 1 90 ? -12.401 -6.306 14.322 1.00 94.81 90 SER A CA 1
ATOM 743 C C . SER A 1 90 ? -12.277 -6.918 12.923 1.00 94.81 90 SER A C 1
ATOM 745 O O . SER A 1 90 ? -12.007 -8.117 12.791 1.00 94.81 90 SER A O 1
ATOM 747 N N . SER A 1 91 ? -12.355 -6.084 11.885 1.00 95.56 91 SER A N 1
ATOM 748 C CA . SER A 1 91 ? -12.362 -6.506 10.482 1.00 95.56 91 SER A CA 1
ATOM 749 C C . SER A 1 91 ? -11.064 -7.187 10.055 1.00 95.56 91 SER A C 1
ATOM 751 O O . SER A 1 91 ? -11.103 -8.215 9.375 1.00 95.56 91 SER A O 1
ATOM 753 N N . ILE A 1 92 ? -9.912 -6.665 10.500 1.00 95.44 92 ILE A N 1
ATOM 754 C CA . ILE A 1 92 ? -8.582 -7.136 10.079 1.00 95.44 92 ILE A CA 1
ATOM 755 C C . ILE A 1 92 ? -8.330 -8.624 10.377 1.00 95.44 92 ILE A C 1
ATOM 757 O O . ILE A 1 92 ? -7.507 -9.253 9.724 1.00 95.44 92 ILE A O 1
ATOM 761 N N . SER A 1 93 ? -9.054 -9.206 11.337 1.00 93.75 93 SER A N 1
ATOM 762 C CA . SER A 1 93 ? -8.907 -10.614 11.729 1.00 93.75 93 SER A CA 1
ATOM 763 C C . SER A 1 93 ? -9.619 -11.622 10.817 1.00 93.75 93 SER A C 1
ATOM 765 O O . SER A 1 93 ? -9.461 -12.828 10.999 1.00 93.75 93 SER A O 1
ATOM 767 N N . SER A 1 94 ? -10.419 -11.139 9.864 1.00 93.69 94 SER A N 1
ATOM 768 C CA . SER A 1 94 ? -11.316 -11.959 9.038 1.00 93.69 94 SER A CA 1
ATOM 769 C C . SER A 1 94 ? -11.182 -11.693 7.536 1.00 93.69 94 SER A C 1
ATOM 771 O O . SER A 1 94 ? -12.085 -12.002 6.759 1.00 93.69 94 SER A O 1
ATOM 773 N N . ILE A 1 95 ? -10.047 -11.131 7.116 1.00 96.31 95 ILE A N 1
ATOM 774 C CA . ILE A 1 95 ? -9.789 -10.793 5.716 1.00 96.31 95 ILE A CA 1
ATOM 775 C C . ILE A 1 95 ? -9.527 -12.068 4.906 1.00 96.31 95 ILE A C 1
ATOM 777 O O . ILE A 1 95 ? -8.737 -12.932 5.287 1.00 96.31 95 ILE A O 1
ATOM 781 N N . ASN A 1 96 ? -10.160 -12.166 3.744 1.00 95.19 96 ASN A N 1
ATOM 782 C CA . ASN A 1 96 ? -9.919 -13.198 2.739 1.00 95.19 96 ASN A CA 1
ATOM 783 C C . ASN A 1 96 ? -9.594 -12.560 1.375 1.00 95.19 96 ASN A C 1
ATOM 785 O O . ASN A 1 96 ? -9.541 -11.337 1.251 1.00 95.19 96 ASN A O 1
ATOM 789 N N . SER A 1 97 ? -9.357 -13.388 0.355 1.00 92.00 97 SER A N 1
ATOM 790 C CA . SER A 1 97 ? -9.007 -12.939 -1.001 1.00 92.00 97 SER A CA 1
ATOM 791 C C . SER A 1 97 ? -10.076 -12.077 -1.676 1.00 92.00 97 SER A C 1
ATOM 793 O O . SER A 1 97 ? -9.732 -11.265 -2.526 1.00 92.00 97 SER A O 1
ATOM 795 N N . ASP A 1 98 ? -11.343 -12.233 -1.290 1.00 93.44 98 ASP A N 1
ATOM 796 C CA . ASP A 1 98 ? -12.488 -11.558 -1.912 1.00 93.44 98 ASP A CA 1
ATOM 797 C C . ASP A 1 98 ? -12.943 -10.327 -1.111 1.00 93.44 98 ASP A C 1
ATOM 799 O O . ASP A 1 98 ? -13.934 -9.675 -1.443 1.00 93.44 98 ASP A O 1
ATOM 803 N N . THR A 1 99 ? -12.244 -10.011 -0.019 1.00 95.44 99 THR A N 1
ATOM 804 C CA . THR A 1 99 ? -12.605 -8.900 0.862 1.00 95.44 99 THR A CA 1
ATOM 805 C C . THR A 1 99 ? -12.261 -7.568 0.203 1.00 95.44 99 THR A C 1
ATOM 807 O O . THR A 1 99 ? -11.126 -7.350 -0.211 1.00 95.44 99 THR A O 1
ATOM 810 N N . ASP A 1 100 ? -13.214 -6.633 0.157 1.00 96.00 100 ASP A N 1
ATOM 811 C CA . ASP A 1 100 ? -12.943 -5.266 -0.297 1.00 96.00 100 ASP A CA 1
ATOM 812 C C . ASP A 1 100 ? -12.209 -4.469 0.791 1.00 96.00 100 ASP A C 1
ATOM 814 O O . ASP A 1 100 ? -12.786 -4.066 1.803 1.00 96.00 100 ASP A O 1
ATOM 818 N N . LEU A 1 101 ? -10.920 -4.211 0.568 1.00 97.69 101 LEU A N 1
ATOM 819 C CA . LEU A 1 101 ? -10.047 -3.550 1.541 1.00 97.69 101 LEU A CA 1
ATOM 820 C C . LEU A 1 101 ? -9.999 -2.022 1.382 1.00 97.69 101 LEU A C 1
ATOM 822 O O . LEU A 1 101 ? -9.285 -1.337 2.124 1.00 97.69 101 LEU A O 1
ATOM 826 N N . ARG A 1 102 ? -10.752 -1.448 0.431 1.00 97.31 102 ARG A N 1
ATOM 827 C CA . ARG A 1 102 ? -10.752 0.004 0.177 1.00 97.31 102 ARG A CA 1
ATOM 828 C C . ARG A 1 102 ? -11.290 0.789 1.366 1.00 97.31 102 ARG A C 1
ATOM 830 O O . ARG A 1 102 ? -10.701 1.810 1.718 1.00 97.31 102 ARG A O 1
ATOM 837 N N . ALA A 1 103 ? -12.365 0.304 1.988 1.00 96.00 103 ALA A N 1
ATOM 838 C CA . ALA A 1 103 ? -12.976 0.949 3.148 1.00 96.00 103 ALA A CA 1
ATOM 839 C C . ALA A 1 103 ? -11.981 1.054 4.314 1.00 96.00 103 ALA A C 1
ATOM 841 O O . ALA A 1 103 ? -11.725 2.157 4.785 1.00 96.00 103 ALA A O 1
ATOM 842 N N . LEU A 1 104 ? -11.304 -0.047 4.668 1.00 96.56 104 LEU A N 1
ATOM 843 C CA . LEU A 1 104 ? -10.305 -0.075 5.746 1.00 96.56 104 LEU A CA 1
ATOM 844 C C . LEU A 1 104 ? -9.171 0.935 5.533 1.00 96.56 104 LEU A C 1
ATOM 846 O O . LEU A 1 104 ? -8.785 1.659 6.452 1.00 96.56 104 LEU A O 1
ATOM 850 N N . ARG A 1 105 ? -8.640 1.017 4.307 1.00 98.00 105 ARG A N 1
ATOM 851 C CA . ARG A 1 105 ? -7.590 1.993 3.974 1.00 98.00 105 ARG A CA 1
ATOM 852 C C . ARG A 1 105 ? -8.102 3.431 4.031 1.00 98.00 105 ARG A C 1
ATOM 854 O O . ARG A 1 105 ? -7.378 4.318 4.484 1.00 98.00 105 ARG A O 1
ATOM 861 N N . LEU A 1 106 ? -9.331 3.670 3.577 1.00 97.88 106 LEU A N 1
ATOM 862 C CA . LEU A 1 106 ? -9.939 4.997 3.590 1.00 97.88 106 LEU A CA 1
ATOM 863 C C . LEU A 1 106 ? -10.284 5.455 5.011 1.00 97.88 106 LEU A C 1
ATOM 865 O O . LEU A 1 106 ? -10.107 6.629 5.325 1.00 97.88 106 LEU A O 1
ATOM 869 N N . ASP A 1 107 ? -10.718 4.551 5.881 1.00 97.50 107 ASP A N 1
ATOM 870 C CA . ASP A 1 107 ? -11.011 4.865 7.278 1.00 97.50 107 ASP A CA 1
ATOM 871 C C . ASP A 1 107 ? -9.741 5.213 8.049 1.00 97.50 107 ASP A C 1
ATOM 873 O O . ASP A 1 107 ? -9.719 6.213 8.770 1.00 97.50 107 ASP A O 1
ATOM 877 N N . TRP A 1 108 ? -8.632 4.512 7.791 1.00 97.94 108 TRP A N 1
ATOM 878 C CA . TRP A 1 108 ? -7.331 4.946 8.301 1.00 97.94 108 TRP A CA 1
ATOM 879 C C . TRP A 1 108 ? -6.939 6.341 7.792 1.00 97.94 108 TRP A C 1
ATOM 881 O O . TRP A 1 108 ? -6.421 7.165 8.547 1.00 97.94 108 TRP A O 1
ATOM 891 N N . PHE A 1 109 ? -7.198 6.648 6.520 1.00 98.06 109 PHE A N 1
ATOM 892 C CA . PHE A 1 109 ? -6.935 7.981 5.976 1.00 98.06 109 PHE A CA 1
ATOM 893 C C . PHE A 1 109 ? -7.802 9.068 6.636 1.00 98.06 109 PHE A C 1
ATOM 895 O O . PHE A 1 109 ? -7.296 10.132 6.998 1.00 98.06 109 PHE A O 1
ATOM 902 N N . ARG A 1 110 ? -9.089 8.788 6.874 1.00 97.00 110 ARG A N 1
ATOM 903 C CA . ARG A 1 110 ? -10.003 9.681 7.606 1.00 97.00 110 ARG A CA 1
ATOM 904 C C . ARG A 1 110 ? -9.532 9.916 9.037 1.00 97.00 110 ARG A C 1
ATOM 906 O O . ARG A 1 110 ? -9.486 11.067 9.470 1.00 97.00 110 ARG A O 1
ATOM 913 N N . PHE A 1 111 ? -9.135 8.856 9.740 1.00 97.19 111 PHE A N 1
ATOM 914 C CA . PHE A 1 111 ? -8.592 8.953 11.092 1.00 97.19 111 PHE A CA 1
ATOM 915 C C . PHE A 1 111 ? -7.349 9.849 11.129 1.00 97.19 111 PHE A C 1
ATOM 917 O O . PHE A 1 111 ? -7.273 10.763 11.950 1.00 97.19 111 PHE A O 1
ATOM 924 N N . GLN A 1 112 ? -6.399 9.657 10.204 1.00 97.12 112 GLN A N 1
ATOM 925 C CA . GLN A 1 112 ? -5.216 10.517 10.089 1.00 97.12 112 GLN A CA 1
ATOM 926 C C . GLN A 1 112 ? -5.594 11.986 9.884 1.00 97.12 112 GLN A C 1
ATOM 928 O O . GLN A 1 112 ? -5.040 12.856 10.557 1.00 97.12 112 GLN A O 1
ATOM 933 N N . ALA A 1 113 ? -6.541 12.270 8.986 1.00 95.75 113 ALA A N 1
ATOM 934 C CA . ALA A 1 113 ? -6.974 13.635 8.705 1.00 95.75 113 ALA A CA 1
ATOM 935 C C . ALA A 1 113 ? -7.574 14.313 9.946 1.00 95.75 113 ALA A C 1
ATOM 937 O O . ALA A 1 113 ? -7.208 15.443 10.265 1.00 95.75 113 ALA A O 1
ATOM 938 N N . ARG A 1 114 ? -8.442 13.608 10.684 1.00 94.38 114 ARG A N 1
ATOM 939 C CA . ARG A 1 114 ? -9.080 14.126 11.905 1.00 94.38 114 ARG A CA 1
ATOM 940 C C . ARG A 1 114 ? -8.067 14.382 13.019 1.00 94.38 114 ARG A C 1
ATOM 942 O O . ARG A 1 114 ? -8.050 15.457 13.612 1.00 94.38 114 ARG A O 1
ATOM 949 N N . THR A 1 115 ? -7.170 13.427 13.240 1.00 95.06 115 THR A N 1
ATOM 950 C CA . THR A 1 115 ? -6.244 13.417 14.385 1.00 95.06 115 THR A CA 1
ATOM 951 C C . THR A 1 115 ? -4.931 14.167 14.154 1.00 95.06 115 THR A C 1
ATOM 953 O O . THR A 1 115 ? -4.115 14.308 15.070 1.00 95.06 115 THR A O 1
ATOM 956 N N . SER A 1 116 ? -4.720 14.684 12.941 1.00 94.38 116 SER A N 1
ATOM 957 C CA . SER A 1 116 ? -3.574 15.540 12.600 1.00 94.38 116 SER A CA 1
ATOM 958 C C . SER A 1 116 ? -3.893 17.037 12.667 1.00 94.38 116 SER A C 1
ATOM 960 O O . SER A 1 116 ? -2.995 17.863 12.509 1.00 94.38 116 SER A O 1
ATOM 962 N N . MET A 1 117 ? -5.149 17.417 12.926 1.00 90.69 117 MET A N 1
ATOM 963 C CA . MET A 1 117 ? -5.521 18.819 13.119 1.00 90.69 117 MET A CA 1
ATOM 964 C C . MET A 1 117 ? -5.021 19.346 14.469 1.00 90.69 117 MET A C 1
ATOM 966 O O . MET A 1 117 ? -5.130 18.674 15.492 1.00 90.69 117 MET A O 1
ATOM 970 N N . ALA A 1 118 ? -4.551 20.598 14.503 1.00 81.06 118 ALA A N 1
ATOM 971 C CA . ALA A 1 118 ? -3.965 21.211 15.703 1.00 81.06 118 ALA A CA 1
ATOM 972 C C . ALA A 1 118 ? -4.898 21.247 16.932 1.00 81.06 118 ALA A C 1
ATOM 974 O O . ALA A 1 118 ? -4.419 21.321 18.059 1.00 81.06 118 ALA A O 1
ATOM 975 N N . ARG A 1 119 ? -6.220 21.211 16.721 1.00 86.75 119 ARG A N 1
ATOM 976 C CA . ARG A 1 119 ? -7.242 21.222 17.784 1.00 86.75 119 ARG A CA 1
ATOM 977 C C . ARG A 1 119 ? -7.888 19.855 18.026 1.00 86.75 119 ARG A C 1
ATOM 979 O O . ARG A 1 119 ? -8.909 19.792 18.701 1.00 86.75 119 ARG A O 1
ATOM 986 N N . SER A 1 120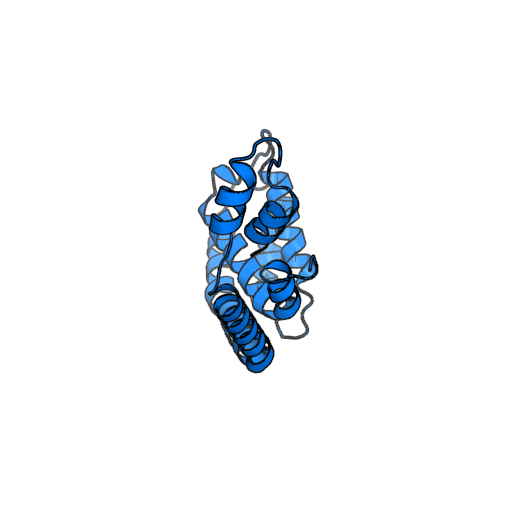 ? -7.339 18.782 17.457 1.00 89.62 120 SER A N 1
ATOM 987 C CA . SER A 1 120 ? -7.853 17.438 17.711 1.00 89.62 120 SER A CA 1
ATOM 988 C C . SER A 1 120 ? -7.640 17.052 19.182 1.00 89.62 120 SER A C 1
ATOM 990 O O . SER A 1 120 ? -6.542 17.283 19.699 1.00 89.62 120 SER A O 1
ATOM 992 N N . PRO A 1 121 ? -8.639 16.446 19.856 1.00 89.06 121 PRO A N 1
ATOM 993 C CA . PRO A 1 121 ? -8.471 15.934 21.218 1.00 89.06 121 PRO A CA 1
ATOM 994 C C . PRO A 1 121 ? -7.403 14.833 21.274 1.00 89.06 121 PRO A C 1
ATOM 996 O O . PRO A 1 121 ? -6.621 14.769 22.219 1.00 89.06 121 PRO A O 1
ATOM 999 N N . PHE A 1 122 ? -7.302 14.039 20.206 1.00 94.44 122 PHE A N 1
ATOM 1000 C CA . PHE A 1 122 ? -6.270 13.030 20.024 1.00 94.44 122 PHE A CA 1
ATOM 1001 C C . PHE A 1 122 ? -5.275 13.471 18.946 1.00 94.44 122 PHE A C 1
ATOM 1003 O O . PHE A 1 122 ? -5.650 13.700 17.795 1.00 94.44 122 PHE A O 1
ATOM 1010 N N . LEU A 1 123 ? -3.992 13.567 19.300 1.0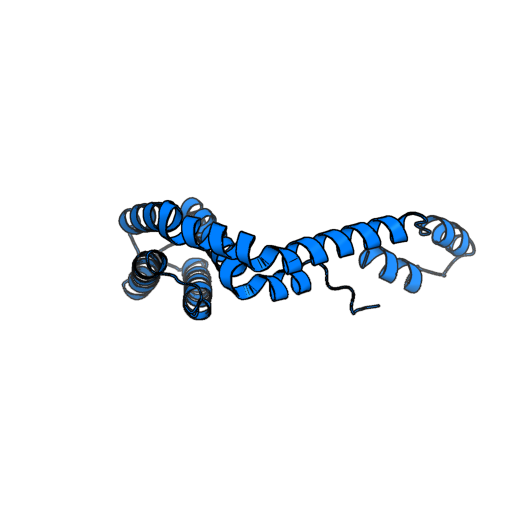0 93.88 123 LEU A N 1
ATOM 1011 C CA . LEU A 1 123 ? -2.932 13.967 18.371 1.00 93.88 123 LEU A CA 1
ATOM 1012 C C . LEU A 1 123 ? -2.147 12.747 17.890 1.00 93.88 123 LEU A C 1
ATOM 1014 O O . LEU A 1 123 ? -1.383 12.147 18.654 1.00 93.88 123 LEU A O 1
ATOM 1018 N N . LEU A 1 124 ? -2.256 12.423 16.600 1.00 94.44 124 LEU A N 1
ATOM 1019 C CA . LEU A 1 124 ? -1.533 11.291 16.009 1.00 94.44 124 LEU A CA 1
ATOM 1020 C C . LEU A 1 124 ? -0.010 11.452 16.105 1.00 94.44 124 LEU A C 1
ATOM 1022 O O . LEU A 1 124 ? 0.720 10.484 16.304 1.00 94.44 124 LEU A O 1
ATOM 1026 N N . THR A 1 125 ? 0.480 12.691 16.054 1.00 93.25 125 THR A N 1
ATOM 1027 C CA . THR A 1 125 ? 1.909 13.016 16.195 1.00 93.25 125 THR A CA 1
ATOM 1028 C C . THR A 1 125 ? 2.491 12.608 17.550 1.00 93.25 125 THR A C 1
ATOM 1030 O O . THR A 1 125 ? 3.684 12.303 17.625 1.00 93.25 125 THR A O 1
ATOM 1033 N N . LYS A 1 126 ? 1.660 12.558 18.601 1.00 93.31 126 LYS A N 1
ATOM 1034 C CA . LYS A 1 126 ? 2.024 12.057 19.936 1.00 93.31 126 LYS A CA 1
ATOM 1035 C C . LYS A 1 126 ? 1.889 10.534 20.053 1.00 93.31 126 LYS A C 1
ATOM 1037 O O . LYS A 1 126 ? 2.479 9.940 20.947 1.00 93.31 126 LYS A O 1
ATOM 1042 N N . ASN A 1 127 ? 1.195 9.896 19.112 1.00 93.75 127 ASN A N 1
ATOM 1043 C CA . ASN A 1 127 ? 0.897 8.465 19.087 1.00 93.75 127 ASN A CA 1
ATOM 1044 C C . ASN A 1 127 ? 1.601 7.767 17.912 1.00 93.75 127 ASN A C 1
ATOM 1046 O O . ASN A 1 127 ? 0.995 7.052 17.116 1.00 93.75 127 ASN A O 1
ATOM 1050 N N . ARG A 1 128 ? 2.921 7.960 17.793 1.00 94.62 128 ARG A N 1
ATOM 1051 C CA . ARG A 1 128 ? 3.712 7.455 16.653 1.00 94.62 128 ARG A CA 1
ATOM 1052 C C . ARG A 1 128 ? 3.630 5.941 16.460 1.00 94.62 128 ARG A C 1
ATOM 1054 O O . ARG A 1 128 ? 3.635 5.484 15.323 1.00 94.62 128 ARG A O 1
ATOM 1061 N N . LYS A 1 129 ? 3.541 5.168 17.548 1.00 95.75 129 LYS A N 1
ATOM 1062 C CA . LYS A 1 129 ? 3.418 3.704 17.477 1.00 95.75 129 LYS A CA 1
ATOM 1063 C C . LYS A 1 129 ? 2.153 3.284 16.717 1.00 95.75 129 LYS A C 1
ATOM 1065 O O . LYS A 1 129 ? 2.237 2.393 15.879 1.00 95.75 129 LYS A O 1
ATOM 1070 N N . LEU A 1 130 ? 1.030 3.972 16.953 1.00 96.25 130 LEU A N 1
ATOM 1071 C CA . LEU A 1 130 ? -0.210 3.782 16.195 1.00 96.25 130 LEU A CA 1
ATOM 1072 C C . LEU A 1 130 ? -0.002 4.071 14.714 1.00 96.25 130 LEU A C 1
ATOM 1074 O O . LEU A 1 130 ? -0.313 3.222 13.887 1.00 96.25 130 LEU A O 1
ATOM 1078 N N . ALA A 1 131 ? 0.581 5.226 14.387 1.00 96.69 131 ALA A N 1
ATOM 1079 C CA . ALA A 1 131 ? 0.833 5.598 12.998 1.00 96.69 131 ALA A CA 1
ATOM 1080 C C . ALA A 1 131 ? 1.689 4.554 12.264 1.00 96.69 131 ALA A C 1
ATOM 1082 O O . ALA A 1 131 ? 1.369 4.175 11.143 1.00 96.69 131 ALA A O 1
ATOM 1083 N N . ILE A 1 132 ? 2.755 4.067 12.903 1.00 97.56 132 ILE A N 1
ATOM 1084 C CA . ILE A 1 132 ? 3.647 3.056 12.323 1.00 97.56 132 ILE A CA 1
ATOM 1085 C C . ILE A 1 132 ? 2.890 1.752 12.073 1.00 97.56 132 ILE A C 1
ATOM 1087 O O . ILE A 1 132 ? 2.913 1.256 10.952 1.00 97.56 132 ILE A O 1
ATOM 1091 N N . ILE A 1 133 ? 2.197 1.220 13.085 1.00 97.69 133 ILE A N 1
ATOM 1092 C CA . ILE A 1 133 ? 1.486 -0.060 12.967 1.00 97.69 133 ILE A CA 1
ATOM 1093 C C . ILE A 1 133 ? 0.391 0.026 11.903 1.00 97.69 133 ILE A C 1
ATOM 1095 O O . ILE A 1 133 ? 0.322 -0.827 11.026 1.00 97.69 133 ILE A O 1
ATOM 1099 N N . MET A 1 134 ? -0.412 1.089 11.909 1.00 97.88 134 MET A N 1
ATOM 1100 C CA . MET A 1 134 ? -1.496 1.244 10.939 1.00 97.88 134 MET A CA 1
ATOM 1101 C C . MET A 1 134 ? -0.982 1.448 9.510 1.00 97.88 134 MET A C 1
ATOM 1103 O O . MET A 1 134 ? -1.557 0.898 8.573 1.00 97.88 134 MET A O 1
ATOM 1107 N N . ASN A 1 135 ? 0.128 2.168 9.319 1.00 98.12 135 ASN A N 1
ATOM 1108 C CA . ASN A 1 135 ? 0.751 2.298 7.999 1.00 98.12 135 ASN A CA 1
ATOM 1109 C C . ASN A 1 135 ? 1.322 0.965 7.498 1.00 98.12 135 ASN A C 1
ATOM 1111 O O . ASN A 1 135 ? 1.172 0.648 6.318 1.00 98.12 135 ASN A O 1
ATOM 1115 N N . THR A 1 136 ? 1.923 0.170 8.386 1.00 98.50 136 THR A N 1
ATOM 1116 C CA . THR A 1 136 ? 2.367 -1.192 8.066 1.00 98.50 136 THR A CA 1
ATOM 1117 C C . THR A 1 136 ? 1.184 -2.072 7.669 1.00 98.50 136 THR A C 1
ATOM 1119 O O . THR A 1 136 ? 1.230 -2.693 6.609 1.00 98.50 136 THR A O 1
ATOM 1122 N N . ASN A 1 137 ? 0.088 -2.045 8.435 1.00 98.25 137 ASN A N 1
ATOM 1123 C CA . ASN A 1 137 ? -1.132 -2.777 8.095 1.00 98.25 137 ASN A CA 1
ATOM 1124 C C . ASN A 1 137 ? -1.637 -2.379 6.706 1.00 98.25 137 ASN A C 1
ATOM 1126 O O . ASN A 1 137 ? -1.893 -3.238 5.875 1.00 98.25 137 ASN A O 1
ATOM 1130 N N . VAL A 1 138 ? -1.731 -1.079 6.409 1.00 98.38 138 VAL A N 1
ATOM 1131 C CA . VAL A 1 138 ? -2.180 -0.592 5.095 1.00 98.38 138 VAL A CA 1
ATOM 1132 C C . VAL A 1 138 ? -1.280 -1.079 3.965 1.00 98.38 138 VAL A C 1
ATOM 1134 O O . VAL A 1 138 ? -1.793 -1.454 2.911 1.00 98.38 138 VAL A O 1
ATOM 1137 N N . PHE A 1 139 ? 0.038 -1.105 4.169 1.00 98.62 139 PHE A N 1
ATOM 1138 C CA . PHE A 1 139 ? 0.958 -1.697 3.203 1.00 98.62 139 PHE A CA 1
ATOM 1139 C C . PHE A 1 139 ? 0.674 -3.193 3.007 1.00 98.62 139 PHE A C 1
ATOM 1141 O O . PHE A 1 139 ? 0.546 -3.634 1.868 1.00 98.62 139 PHE A O 1
ATOM 1148 N N . HIS A 1 140 ? 0.479 -3.956 4.085 1.00 98.62 140 HIS A N 1
ATOM 1149 C CA . HIS A 1 140 ? 0.124 -5.375 4.001 1.00 98.62 140 HIS A CA 1
ATOM 1150 C C . HIS A 1 140 ? -1.204 -5.600 3.268 1.00 98.62 140 HIS A C 1
ATOM 1152 O O . HIS A 1 140 ? -1.281 -6.482 2.418 1.00 98.62 140 HIS A O 1
ATOM 1158 N N . LEU A 1 141 ? -2.217 -4.756 3.508 1.00 98.50 141 LEU A N 1
ATOM 1159 C CA . LEU A 1 141 ? -3.477 -4.789 2.763 1.00 98.50 141 LEU A CA 1
ATOM 1160 C C . LEU A 1 141 ? -3.241 -4.558 1.266 1.00 98.50 141 LEU A C 1
ATOM 1162 O O . LEU A 1 141 ? -3.762 -5.312 0.456 1.00 98.50 141 LEU A O 1
ATOM 1166 N N . LYS A 1 142 ? -2.414 -3.574 0.882 1.00 98.44 142 LYS A N 1
ATOM 1167 C CA . LYS A 1 142 ? -2.075 -3.331 -0.534 1.00 98.44 142 LYS A CA 1
ATOM 1168 C C . LYS A 1 142 ? -1.390 -4.535 -1.194 1.00 98.44 142 LYS A C 1
ATOM 1170 O O . LYS A 1 142 ? -1.562 -4.755 -2.386 1.00 98.44 142 LYS A O 1
ATOM 1175 N N . MET A 1 143 ? -0.625 -5.324 -0.442 1.00 98.50 143 MET A N 1
ATOM 1176 C CA . MET A 1 143 ? -0.012 -6.551 -0.964 1.00 98.50 143 MET A CA 1
ATOM 1177 C C . MET A 1 143 ? -1.021 -7.691 -1.171 1.00 98.50 143 MET A C 1
ATOM 1179 O O . MET A 1 143 ? -0.693 -8.683 -1.820 1.00 98.50 143 MET A O 1
ATOM 1183 N N . ILE A 1 144 ? -2.246 -7.565 -0.654 1.00 98.19 144 ILE A N 1
ATOM 1184 C CA . ILE A 1 144 ? -3.318 -8.542 -0.860 1.00 98.19 144 ILE A CA 1
ATOM 1185 C C . ILE A 1 144 ? -4.103 -8.230 -2.138 1.00 98.19 144 ILE A C 1
ATOM 1187 O O . ILE A 1 144 ? -4.339 -9.148 -2.922 1.00 98.19 144 ILE A O 1
ATOM 1191 N N . ASP A 1 145 ? -4.486 -6.969 -2.362 1.00 97.88 145 ASP A N 1
ATOM 1192 C CA . ASP A 1 145 ? -5.455 -6.598 -3.407 1.00 97.88 145 ASP A CA 1
ATOM 1193 C C . ASP A 1 145 ? -4.993 -5.506 -4.389 1.00 97.88 145 ASP A C 1
ATOM 1195 O O . ASP A 1 145 ? -5.732 -5.190 -5.314 1.00 97.88 145 ASP A O 1
ATOM 1199 N N . LEU A 1 146 ? -3.798 -4.929 -4.216 1.00 97.94 146 LEU A N 1
ATOM 1200 C CA . LEU A 1 146 ? -3.300 -3.804 -5.024 1.00 97.94 146 LEU A CA 1
ATOM 1201 C C . LEU A 1 146 ? -1.866 -4.015 -5.535 1.00 97.94 146 LEU A C 1
ATOM 1203 O O . LEU A 1 146 ? -1.107 -3.059 -5.701 1.00 97.94 146 LEU A O 1
ATOM 1207 N N . GLN A 1 147 ? -1.446 -5.262 -5.763 1.00 98.19 147 GLN A N 1
ATOM 1208 C CA . GLN A 1 147 ? -0.086 -5.549 -6.240 1.00 98.19 147 GLN A CA 1
ATOM 1209 C C . GLN A 1 147 ? 0.191 -4.912 -7.616 1.00 98.19 147 GLN A C 1
ATOM 1211 O O . GLN A 1 147 ? 1.267 -4.348 -7.819 1.00 98.19 147 GLN A O 1
ATOM 1216 N N . ASP A 1 148 ? -0.784 -4.915 -8.528 1.00 97.56 148 ASP A N 1
ATOM 1217 C CA . ASP A 1 148 ? -0.648 -4.290 -9.851 1.00 97.56 148 ASP A CA 1
ATOM 1218 C C . ASP A 1 148 ? -0.552 -2.762 -9.761 1.00 97.56 148 ASP A C 1
ATOM 1220 O O . ASP A 1 148 ? 0.269 -2.135 -10.438 1.00 97.56 148 ASP A O 1
ATOM 1224 N N . GLU A 1 149 ? -1.358 -2.139 -8.904 1.00 97.88 149 GLU A N 1
ATOM 1225 C CA . GLU A 1 149 ? -1.286 -0.709 -8.609 1.00 97.88 149 GLU A CA 1
ATOM 1226 C C . GLU A 1 149 ? 0.051 -0.346 -7.974 1.00 97.88 149 GLU A C 1
ATOM 1228 O O . GLU A 1 149 ? 0.635 0.667 -8.342 1.00 97.88 149 GLU A O 1
ATOM 1233 N N . MET A 1 150 ? 0.581 -1.187 -7.085 1.00 98.00 150 MET A N 1
ATOM 1234 C CA . MET A 1 150 ? 1.895 -0.985 -6.476 1.00 98.00 150 MET A CA 1
ATOM 1235 C C . MET A 1 150 ? 3.016 -1.057 -7.512 1.00 98.00 150 MET A C 1
ATOM 1237 O O . MET A 1 150 ? 3.942 -0.245 -7.467 1.00 98.00 150 MET A O 1
ATOM 1241 N N . LEU A 1 151 ? 2.925 -1.964 -8.489 1.00 98.06 151 LEU A N 1
ATOM 1242 C CA . LEU A 1 151 ? 3.858 -1.997 -9.615 1.00 98.06 151 LEU A CA 1
ATOM 1243 C C . LEU A 1 151 ? 3.765 -0.724 -10.463 1.00 98.06 151 LEU A C 1
ATOM 1245 O O . LEU A 1 151 ? 4.798 -0.195 -10.874 1.00 98.06 151 LEU A O 1
ATOM 1249 N N . LYS A 1 152 ? 2.560 -0.206 -10.722 1.00 97.00 152 LYS A N 1
ATOM 1250 C CA . LYS A 1 152 ? 2.376 1.074 -11.430 1.00 97.00 152 LYS A CA 1
ATOM 1251 C C . LYS A 1 152 ? 2.961 2.240 -10.624 1.00 97.00 152 LYS A C 1
ATOM 1253 O O . LYS A 1 152 ? 3.806 2.962 -11.132 1.00 97.00 152 LYS A O 1
ATOM 1258 N N . GLU A 1 153 ? 2.592 2.378 -9.354 1.00 96.69 153 GLU A N 1
ATOM 1259 C CA . GLU A 1 153 ? 3.035 3.471 -8.474 1.00 96.69 153 GLU A CA 1
ATOM 1260 C C . GLU A 1 153 ? 4.567 3.547 -8.359 1.00 96.69 153 GLU A C 1
ATOM 1262 O O . GLU A 1 153 ? 5.137 4.635 -8.325 1.00 96.69 153 GLU A O 1
ATOM 1267 N N . THR A 1 154 ? 5.246 2.398 -8.321 1.00 96.81 154 THR A N 1
ATOM 1268 C CA . THR A 1 154 ? 6.686 2.331 -8.012 1.00 96.81 154 THR A CA 1
ATOM 1269 C C . THR A 1 154 ? 7.600 2.177 -9.222 1.00 96.81 154 THR A C 1
ATOM 1271 O O . THR A 1 154 ? 8.808 2.379 -9.099 1.00 96.81 154 THR A O 1
ATOM 1274 N N . SER A 1 155 ? 7.069 1.798 -10.384 1.00 96.50 155 SER A N 1
ATOM 1275 C CA . SER A 1 155 ? 7.908 1.493 -11.549 1.00 96.50 155 SER A CA 1
ATOM 1276 C C . SER A 1 155 ? 7.271 1.822 -12.895 1.00 96.50 155 SER A C 1
ATOM 1278 O O . SER A 1 155 ? 7.768 1.364 -13.923 1.00 96.50 155 SER A O 1
ATOM 1280 N N . ASP A 1 156 ? 6.194 2.612 -12.913 1.00 95.19 156 ASP A N 1
ATOM 1281 C CA . ASP A 1 156 ? 5.680 3.155 -14.164 1.00 95.19 156 ASP A CA 1
ATOM 1282 C C . ASP A 1 156 ? 6.707 4.080 -14.832 1.00 95.19 156 ASP A C 1
ATOM 1284 O O . ASP A 1 156 ? 7.316 4.953 -14.208 1.00 95.19 156 ASP A O 1
ATOM 1288 N N . LEU A 1 157 ? 6.895 3.856 -16.129 1.00 94.31 157 LEU A N 1
ATOM 1289 C CA . LEU A 1 157 ? 7.771 4.632 -16.999 1.00 94.31 157 LEU A CA 1
ATOM 1290 C C . LEU A 1 157 ? 7.012 5.135 -18.236 1.00 94.31 157 LEU A C 1
ATOM 1292 O O . LEU A 1 157 ? 7.655 5.517 -19.203 1.00 94.31 157 LEU A O 1
ATOM 1296 N N . SER A 1 158 ? 5.673 5.176 -18.200 1.00 90.75 158 SER A N 1
ATOM 1297 C CA . SER A 1 158 ? 4.803 5.623 -19.306 1.00 90.75 158 SER A CA 1
ATOM 1298 C C . SER A 1 158 ? 5.010 7.071 -19.771 1.00 90.75 158 SER A C 1
ATOM 1300 O O . SER A 1 158 ? 4.439 7.485 -20.775 1.00 90.75 158 SER A O 1
ATOM 1302 N N . VAL A 1 159 ? 5.817 7.859 -19.053 1.00 82.25 159 VAL A N 1
ATOM 1303 C CA . VAL A 1 159 ? 6.278 9.172 -19.533 1.00 82.25 159 VAL A CA 1
ATOM 1304 C C . VAL A 1 159 ? 7.247 9.055 -20.721 1.00 82.25 159 VAL A C 1
ATOM 1306 O O . VAL A 1 159 ? 7.534 10.063 -21.364 1.00 82.25 159 VAL A O 1
ATOM 1309 N N . TYR A 1 160 ? 7.789 7.856 -20.962 1.00 69.56 160 TYR A N 1
ATOM 1310 C CA . TYR A 1 160 ? 8.496 7.480 -22.184 1.00 69.56 160 TYR A CA 1
ATOM 1311 C C . TYR A 1 160 ? 7.490 7.077 -23.264 1.00 69.56 160 TYR A C 1
ATOM 1313 O O . TYR A 1 160 ? 7.625 7.586 -24.398 1.00 69.56 160 TYR A O 1
#

Sequence (160 aa):
VLWLLRHLSEWPSSSKKASKHCDELVDRQLPELLYYMLELRQLVTKYSDVIQRYYLKYVNGYDAIMTRELVANINDLNEDDAAILSDFASSISSINSDTDLRALRLDWFRFQARTSMARSPFLLTKNRKLAIIMNTNVFHLKMIDLQDEMLKETSDLSVY

pLDDT: mean 92.13, std 10.53, range [55.25, 98.62]

Radius of gyration: 22.06 Å; chains: 1; bounding box: 47×45×51 Å

Secondary structure (DSSP, 8-state):
-HHHHHHHHH---SSTTHHHHHGGG--TTHHHHHHHHHHHHHHHHHTHHHHHHHHHHHIIIIIHHHHHHHHHT--S--HHHHHHHHHHHHHGGG--TT---HHHHHHHHHHHHHHTSTT-SS-GGG-HHHHHHHHHHHHHHHHHH-HHHHHHHHH--TT-

Organism: NCBI:txid53326

Foldseek 3Di:
DVVLVVCLPPPDPPDPCRVVVNVVSDDPCVVVVVVVLVVVLCVCVVCLVVLQVVLLCCQLPVLLVVLVVLLVPDPQDDPLLNCLSVVLSVPSNPDDLPDDCPVNLVSVVVSCVQQCDPPRSHHVVVVVVNVVSSVVSVVSVCSNHPSVVVSCVPPNPVVD